Protein AF-A0A838MZ13-F1 (afdb_monomer_lite)

Secondary structure (DSSP, 8-state):
---GGGS--EEEEEEEEEETTEEEEEEEEEEE---

Structure (mmCIF, N/CA/C/O backbone):
data_AF-A0A838MZ13-F1
#
_entry.id   AF-A0A838MZ13-F1
#
loop_
_atom_site.group_PDB
_atom_site.id
_atom_site.type_symbol
_atom_sit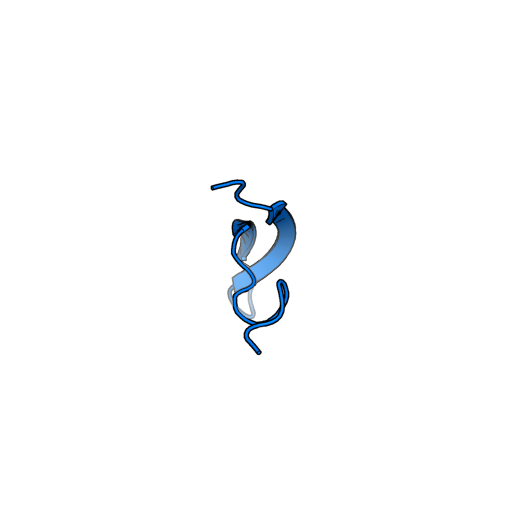e.label_atom_id
_atom_site.label_alt_id
_atom_site.label_comp_id
_atom_site.label_asym_id
_atom_site.label_entity_id
_atom_site.label_seq_id
_atom_site.pdbx_PDB_ins_code
_atom_site.Cartn_x
_atom_site.Cartn_y
_atom_site.Cartn_z
_atom_site.occupancy
_atom_site.B_iso_or_equiv
_atom_site.auth_seq_id
_atom_site.auth_comp_id
_atom_site.auth_asym_id
_atom_site.auth_atom_id
_atom_site.pdbx_PDB_model_num
ATOM 1 N N . LEU A 1 1 ? 28.080 -3.589 -13.196 1.00 72.44 1 LEU A N 1
ATOM 2 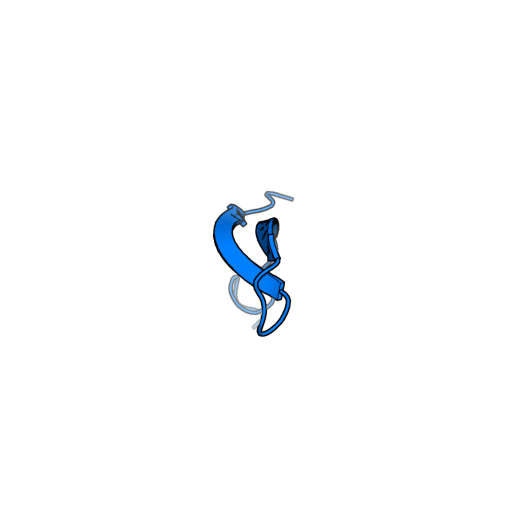C CA . LEU A 1 1 ? 26.910 -4.170 -13.889 1.00 72.44 1 LEU A CA 1
ATOM 3 C C . LEU A 1 1 ? 25.665 -3.681 -13.163 1.00 72.44 1 LEU A C 1
ATOM 5 O O . LEU A 1 1 ? 25.425 -4.153 -12.063 1.00 72.44 1 LEU A O 1
ATOM 9 N N . THR A 1 2 ? 24.940 -2.714 -13.722 1.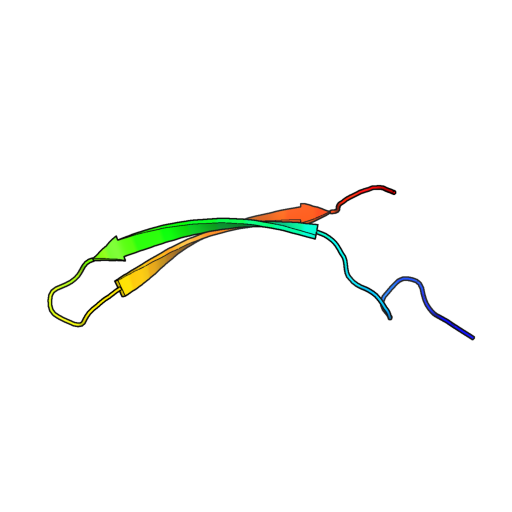00 55.44 2 THR A N 1
ATOM 10 C CA . THR A 1 2 ? 23.653 -2.259 -13.169 1.00 55.44 2 THR A CA 1
ATOM 11 C C . THR A 1 2 ? 22.577 -3.218 -13.665 1.00 55.44 2 THR A C 1
ATOM 13 O O . THR A 1 2 ? 22.408 -3.371 -14.876 1.00 55.44 2 THR A O 1
ATOM 16 N N . ARG A 1 3 ? 21.904 -3.931 -12.765 1.00 69.50 3 ARG A N 1
ATOM 17 C CA . ARG A 1 3 ? 20.818 -4.856 -13.111 1.00 69.50 3 ARG A CA 1
ATOM 18 C C . ARG A 1 3 ? 19.502 -4.090 -13.205 1.00 69.50 3 ARG A C 1
ATOM 20 O O . ARG A 1 3 ? 19.303 -3.087 -12.527 1.00 69.50 3 ARG A O 1
ATOM 27 N N . ALA A 1 4 ? 18.571 -4.590 -14.016 1.00 63.34 4 ALA A 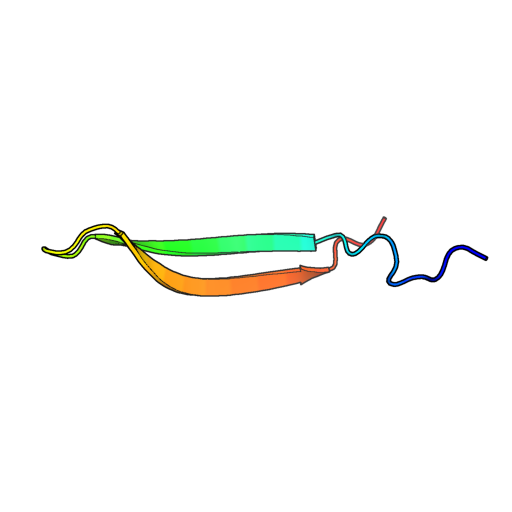N 1
ATOM 28 C CA . ALA A 1 4 ? 17.258 -3.967 -14.208 1.00 63.34 4 ALA A CA 1
ATOM 29 C C . ALA A 1 4 ? 16.473 -3.766 -12.892 1.00 63.34 4 ALA A C 1
ATOM 31 O O . ALA A 1 4 ? 15.668 -2.847 -12.791 1.00 63.34 4 ALA A O 1
ATOM 32 N N . ASN A 1 5 ? 16.748 -4.582 -11.869 1.00 66.25 5 ASN A N 1
ATOM 33 C CA . ASN A 1 5 ? 16.106 -4.496 -10.558 1.00 66.25 5 ASN A CA 1
ATOM 34 C C . ASN A 1 5 ? 16.809 -3.548 -9.567 1.00 66.25 5 ASN A C 1
ATOM 36 O O . ASN A 1 5 ? 16.343 -3.403 -8.443 1.00 66.25 5 ASN A O 1
ATOM 40 N N . ASP A 1 6 ? 17.916 -2.907 -9.953 1.00 71.19 6 ASP A N 1
ATOM 41 C CA . ASP A 1 6 ? 18.666 -2.016 -9.055 1.00 71.19 6 ASP A CA 1
ATOM 42 C C . ASP A 1 6 ? 17.978 -0.646 -8.900 1.00 71.19 6 ASP A C 1
ATOM 44 O O . ASP A 1 6 ? 18.341 0.140 -8.031 1.00 71.19 6 ASP A O 1
ATOM 48 N N . ASN A 1 7 ? 16.985 -0.343 -9.745 1.00 70.06 7 ASN A N 1
ATOM 49 C CA . ASN A 1 7 ? 16.192 0.887 -9.699 1.00 70.06 7 ASN A CA 1
ATOM 50 C C . ASN A 1 7 ? 14.704 0.582 -9.955 1.00 70.06 7 ASN A C 1
ATOM 52 O O . ASN A 1 7 ? 14.191 0.944 -11.017 1.00 70.06 7 ASN A O 1
ATOM 56 N N . PRO A 1 8 ? 13.995 -0.098 -9.036 1.00 75.19 8 PRO A N 1
ATOM 57 C CA . PRO A 1 8 ? 12.575 -0.372 -9.209 1.00 75.19 8 PRO A CA 1
ATOM 58 C C . PRO A 1 8 ? 11.796 0.950 -9.186 1.00 75.19 8 PRO A C 1
ATOM 60 O O . PRO A 1 8 ? 11.801 1.678 -8.194 1.00 75.19 8 PRO A O 1
ATOM 63 N N . ARG A 1 9 ? 11.148 1.281 -10.306 1.00 78.56 9 ARG A N 1
ATOM 64 C CA . ARG A 1 9 ? 10.331 2.493 -10.475 1.00 78.56 9 ARG A CA 1
ATOM 65 C C . ARG A 1 9 ? 8.894 2.087 -10.760 1.00 78.56 9 ARG A C 1
ATOM 67 O O . ARG A 1 9 ? 8.647 1.138 -11.504 1.00 78.56 9 ARG A O 1
ATOM 74 N N . GLY A 1 10 ? 7.939 2.827 -10.215 1.00 83.38 10 GLY A N 1
ATOM 75 C CA . GLY A 1 10 ? 6.530 2.512 -10.389 1.00 83.38 10 GLY A CA 1
ATOM 76 C C . GLY A 1 10 ? 5.615 3.626 -9.921 1.00 83.38 10 GLY A C 1
ATOM 77 O O . GLY A 1 10 ? 6.029 4.526 -9.190 1.00 83.38 10 GLY A O 1
ATOM 78 N N . ARG A 1 11 ? 4.358 3.556 -10.352 1.00 90.44 11 ARG A N 1
ATOM 79 C CA . ARG A 1 11 ? 3.281 4.368 -9.797 1.00 90.44 11 ARG A CA 1
ATOM 80 C C . ARG A 1 11 ? 2.569 3.559 -8.724 1.00 90.44 11 ARG A C 1
ATOM 82 O O . ARG A 1 11 ? 2.108 2.447 -8.988 1.00 90.44 11 ARG A O 1
ATOM 89 N N . PHE A 1 12 ? 2.442 4.172 -7.556 1.00 92.00 12 PHE A N 1
ATOM 90 C CA . PHE A 1 12 ? 1.765 3.618 -6.393 1.00 92.00 12 PHE A CA 1
ATOM 91 C C . PHE A 1 12 ? 0.447 4.357 -6.173 1.00 92.00 12 PHE A C 1
ATOM 93 O O . PHE A 1 12 ? 0.374 5.577 -6.313 1.00 92.00 12 PHE A O 1
ATOM 100 N N . THR A 1 13 ? -0.605 3.623 -5.836 1.00 94.50 13 THR A N 1
ATOM 101 C CA . THR A 1 13 ? -1.893 4.171 -5.399 1.00 94.50 13 THR A CA 1
ATOM 102 C C . THR A 1 13 ? -2.237 3.542 -4.062 1.00 94.50 13 THR A C 1
ATOM 104 O O . THR A 1 13 ? -2.280 2.320 -3.958 1.00 94.50 13 THR A O 1
ATOM 107 N N . LEU A 1 14 ? -2.471 4.369 -3.043 1.00 97.31 14 LEU A N 1
ATOM 108 C CA . LEU A 1 14 ? -2.804 3.917 -1.694 1.00 97.31 14 LEU A CA 1
ATOM 109 C C . LEU A 1 14 ? -4.207 4.392 -1.328 1.00 97.31 14 LEU A C 1
ATOM 111 O O . LEU A 1 14 ? -4.479 5.593 -1.323 1.00 97.31 14 LEU A O 1
ATOM 115 N N . LEU A 1 15 ? -5.085 3.455 -0.976 1.00 97.56 15 LEU A N 1
ATOM 116 C CA . LEU A 1 15 ? -6.371 3.756 -0.359 1.00 97.56 15 LEU A CA 1
ATOM 117 C C . LEU A 1 15 ? -6.213 3.681 1.157 1.00 97.56 15 LEU A C 1
ATOM 119 O O . LEU A 1 15 ? -5.923 2.628 1.731 1.00 97.56 15 LEU A O 1
ATOM 123 N N . LEU A 1 16 ? -6.408 4.826 1.802 1.00 98.12 16 LEU A N 1
ATOM 124 C CA . LEU A 1 16 ? -6.253 5.000 3.240 1.00 98.12 16 LEU A CA 1
ATOM 125 C C . LEU A 1 16 ? -7.629 5.071 3.906 1.00 98.12 16 LEU A C 1
ATOM 127 O O . LEU A 1 16 ? -8.502 5.821 3.473 1.00 98.12 16 LEU A O 1
ATOM 131 N N . ARG A 1 17 ? -7.811 4.335 5.005 1.00 98.12 17 ARG A N 1
ATOM 132 C CA . ARG A 1 17 ? -8.995 4.428 5.867 1.00 98.12 17 ARG A CA 1
ATOM 133 C C . ARG A 1 17 ? -8.603 4.947 7.241 1.00 98.12 17 ARG A C 1
ATOM 135 O O . ARG A 1 17 ? -7.706 4.396 7.881 1.00 98.12 17 ARG A O 1
ATOM 142 N N . ARG A 1 18 ? -9.309 5.973 7.720 1.00 98.12 18 ARG A N 1
ATOM 143 C CA . ARG A 1 18 ? -9.194 6.441 9.104 1.00 98.12 18 ARG A CA 1
ATOM 144 C C . ARG A 1 18 ? -9.978 5.506 10.019 1.00 98.12 18 ARG A C 1
ATOM 146 O O . ARG A 1 18 ? -11.144 5.216 9.773 1.00 98.12 18 ARG A O 1
ATOM 153 N N . THR A 1 19 ? -9.327 5.04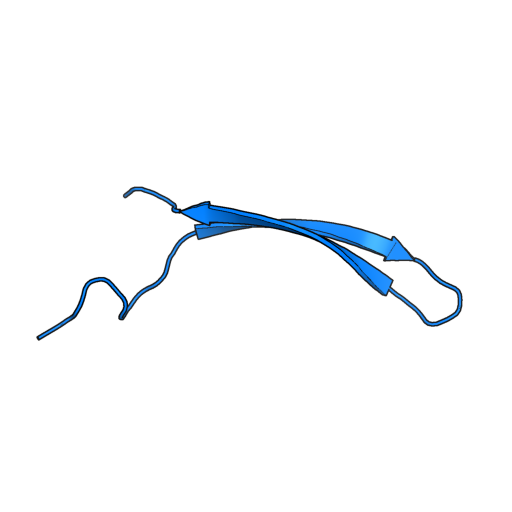3 11.072 1.00 96.94 19 THR A N 1
ATOM 154 C CA . THR A 1 19 ? -9.911 4.245 12.154 1.00 96.94 19 THR A CA 1
ATOM 155 C C . THR A 1 19 ? -9.723 4.978 13.479 1.00 96.94 19 THR A C 1
ATOM 157 O O . THR A 1 19 ? -9.006 5.981 13.536 1.00 96.94 19 THR A O 1
ATOM 160 N N . ALA A 1 20 ? -10.329 4.479 14.558 1.00 98.06 20 ALA A N 1
ATOM 161 C CA . ALA A 1 20 ? -10.103 5.025 15.898 1.00 98.06 20 ALA A CA 1
ATOM 162 C C . ALA A 1 20 ? -8.622 4.939 16.324 1.00 98.06 20 ALA A C 1
ATOM 164 O O . ALA A 1 20 ? -8.152 5.769 17.091 1.00 98.06 20 ALA A O 1
ATOM 165 N N . GLN A 1 21 ? -7.871 3.979 15.776 1.00 97.00 21 GLN A N 1
ATOM 166 C CA . GLN A 1 21 ? -6.448 3.756 16.042 1.00 97.00 21 GLN A CA 1
ATOM 167 C C . GLN A 1 21 ? -5.529 4.500 15.057 1.00 97.00 21 GLN A C 1
ATOM 169 O O . GLN A 1 21 ? -4.316 4.312 15.088 1.00 97.00 21 GLN A O 1
ATOM 174 N N . GLY A 1 22 ? -6.093 5.323 14.165 1.00 98.12 22 GLY A N 1
ATOM 175 C CA . GLY A 1 22 ? -5.351 6.093 13.167 1.00 98.12 22 GLY A CA 1
ATOM 176 C C . GLY A 1 22 ? -5.580 5.630 11.729 1.00 98.12 22 GLY A C 1
ATOM 177 O O . GLY A 1 22 ? -6.551 4.936 11.416 1.00 98.12 22 GLY A O 1
ATOM 178 N N . TRP A 1 23 ? -4.702 6.067 10.830 1.00 98.12 23 TRP A N 1
ATOM 179 C CA . TRP A 1 23 ? -4.783 5.752 9.406 1.00 98.12 23 TRP A CA 1
ATOM 180 C C . TRP A 1 23 ? -4.208 4.375 9.099 1.00 98.12 23 TRP A C 1
ATOM 182 O O . TRP A 1 23 ? -3.177 3.982 9.640 1.00 98.12 23 TRP A O 1
ATOM 192 N N . ARG A 1 24 ? -4.871 3.649 8.201 1.00 97.69 24 ARG A N 1
ATOM 193 C CA . ARG A 1 24 ? -4.395 2.368 7.678 1.00 97.69 24 ARG A CA 1
ATOM 194 C C . ARG A 1 24 ? -4.519 2.336 6.167 1.00 97.69 24 ARG A C 1
ATOM 196 O O . ARG A 1 24 ? -5.519 2.806 5.630 1.00 97.69 24 ARG A O 1
ATOM 203 N N . ILE A 1 25 ? -3.532 1.744 5.503 1.00 97.38 25 ILE A N 1
ATOM 204 C CA . ILE A 1 25 ? -3.651 1.358 4.098 1.00 97.38 25 ILE A CA 1
ATOM 205 C C . ILE A 1 25 ? -4.585 0.150 4.068 1.00 97.38 25 ILE A C 1
ATOM 207 O O . ILE A 1 25 ? -4.320 -0.854 4.727 1.00 97.38 25 ILE A O 1
ATOM 211 N N . VAL A 1 26 ? -5.717 0.281 3.386 1.00 97.50 26 VAL A N 1
ATOM 212 C CA . VAL A 1 26 ? -6.713 -0.798 3.265 1.00 97.50 26 VAL A CA 1
ATOM 213 C C . VAL A 1 26 ? -6.687 -1.459 1.897 1.00 97.50 26 VAL A C 1
ATOM 215 O O . VAL A 1 26 ? -7.206 -2.559 1.743 1.00 97.50 26 VAL A O 1
ATOM 218 N N . HIS A 1 27 ? -6.077 -0.798 0.920 1.00 97.56 27 HIS A N 1
ATOM 219 C CA . HIS A 1 27 ? -5.780 -1.359 -0.383 1.00 97.56 27 HIS A CA 1
ATOM 220 C C . HIS A 1 27 ? -4.618 -0.582 -0.999 1.00 97.56 27 HIS A C 1
ATOM 222 O O . HIS A 1 27 ? -4.532 0.640 -0.838 1.00 97.56 27 HIS A O 1
ATOM 228 N N . ASP A 1 28 ? -3.753 -1.283 -1.717 1.00 95.44 28 ASP A N 1
ATOM 229 C CA . ASP A 1 28 ? -2.726 -0.680 -2.547 1.00 95.44 28 ASP A CA 1
ATOM 230 C C . ASP A 1 28 ? -2.763 -1.268 -3.955 1.00 95.44 28 ASP A C 1
ATOM 232 O O . ASP A 1 28 ? -3.165 -2.412 -4.177 1.00 95.44 28 ASP A O 1
ATOM 236 N N . HIS A 1 29 ? -2.350 -0.445 -4.910 1.00 94.69 29 HIS A N 1
ATOM 237 C CA . HIS A 1 29 ? -2.099 -0.871 -6.271 1.00 94.69 29 HIS A CA 1
ATOM 238 C C . HIS A 1 29 ? -0.747 -0.331 -6.730 1.00 94.69 29 HIS A C 1
ATOM 240 O O . HIS A 1 29 ? -0.476 0.871 -6.633 1.00 94.69 29 HIS A O 1
ATOM 246 N N . THR A 1 30 ? 0.083 -1.224 -7.267 1.00 91.38 30 THR A N 1
ATOM 247 C CA . THR A 1 30 ? 1.421 -0.914 -7.772 1.00 91.38 30 THR A CA 1
ATOM 248 C C . THR A 1 30 ? 1.494 -1.251 -9.255 1.00 91.38 30 THR A C 1
ATOM 250 O O . THR A 1 30 ? 1.182 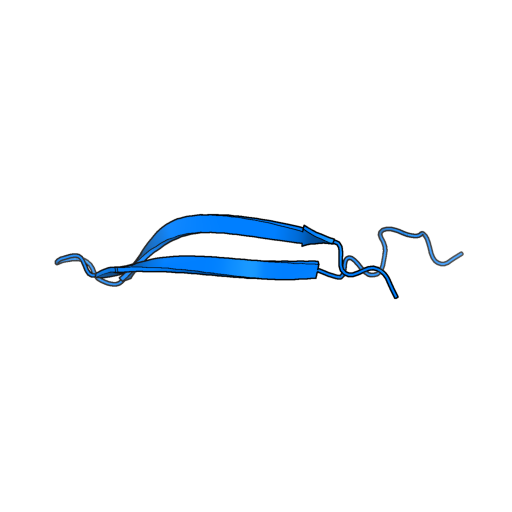-2.367 -9.662 1.00 91.38 30 THR A O 1
ATOM 253 N N . SER A 1 31 ? 1.933 -0.290 -10.066 1.00 87.69 31 SER A N 1
ATOM 254 C CA . SER A 1 31 ? 2.159 -0.476 -11.505 1.00 87.69 31 SER A CA 1
ATOM 255 C C . SER A 1 31 ? 3.578 -0.062 -11.884 1.00 87.69 31 SER A C 1
ATOM 257 O O . SER A 1 31 ? 4.118 0.893 -11.322 1.00 87.69 31 SER A O 1
ATOM 259 N N . SER A 1 32 ? 4.192 -0.764 -12.836 1.00 85.19 32 SER A N 1
ATOM 260 C CA . SER A 1 32 ? 5.505 -0.401 -13.374 1.00 85.19 32 SER A CA 1
ATOM 261 C C . SER A 1 32 ? 5.411 0.890 -14.183 1.00 85.19 32 SER A C 1
ATOM 263 O O . SER A 1 32 ? 4.534 1.023 -15.037 1.00 85.19 32 SER A O 1
ATOM 265 N N . ALA A 1 33 ? 6.332 1.823 -13.957 1.00 70.44 33 ALA A N 1
ATOM 266 C CA . ALA A 1 33 ? 6.481 2.984 -14.823 1.00 70.44 33 ALA A CA 1
ATOM 267 C C . ALA A 1 33 ? 7.433 2.599 -15.962 1.00 70.44 33 ALA A C 1
ATOM 269 O O . ALA A 1 33 ? 8.627 2.412 -15.730 1.00 70.44 33 ALA A O 1
ATOM 270 N N . SER A 1 34 ? 6.907 2.434 -17.175 1.00 66.00 34 SER A N 1
ATOM 271 C CA . SER A 1 34 ? 7.736 2.304 -18.374 1.00 66.00 34 SER A CA 1
ATOM 272 C C . SER A 1 34 ? 8.345 3.669 -18.694 1.00 66.00 34 SER A C 1
ATOM 274 O O . SER A 1 34 ? 7.602 4.634 -18.879 1.00 66.00 34 SER A O 1
ATOM 276 N N . SER A 1 35 ? 9.675 3.746 -18.702 1.00 61.81 35 SER A N 1
ATOM 277 C CA . SER A 1 35 ? 10.432 4.878 -19.252 1.00 61.81 35 SER A CA 1
ATOM 278 C C . SER A 1 35 ? 10.455 4.838 -20.768 1.00 61.81 35 SER A C 1
ATOM 280 O O . SER A 1 35 ? 10.656 3.711 -21.275 1.00 61.81 35 SER A O 1
#

Sequence (35 aa):
LTRANDNPRGRFTLLLRRTAQGWRIVHDHTSSASS

pLDDT: mean 85.79, std 13.53, range [55.44, 98.12]

Foldseek 3Di:
DDDPPNDFDWDKDFDWDQDPVGIDGPDMDIGGDDD

Radius of gyration: 14.76 Å; chains: 1; bounding box: 37×11×35 Å